Protein AF-A0A5K1CGJ8-F1 (afdb_monomer_lite)

Organism: NCBI:txid210225

Radius of gyration: 14.69 Å; chains: 1; bounding box: 24×32×38 Å

Sequence (54 aa):
MTLKDYEEFTLPMISHRELVHATSNFSNANFLGNGSFGSVYKVILADGTTVAVK

Structure (mmCIF, N/CA/C/O backbone):
data_AF-A0A5K1CGJ8-F1
#
_entry.id   AF-A0A5K1CGJ8-F1
#
loop_
_atom_site.group_PDB
_atom_site.id
_atom_site.type_symbol
_atom_site.label_atom_id
_atom_site.label_alt_id
_ato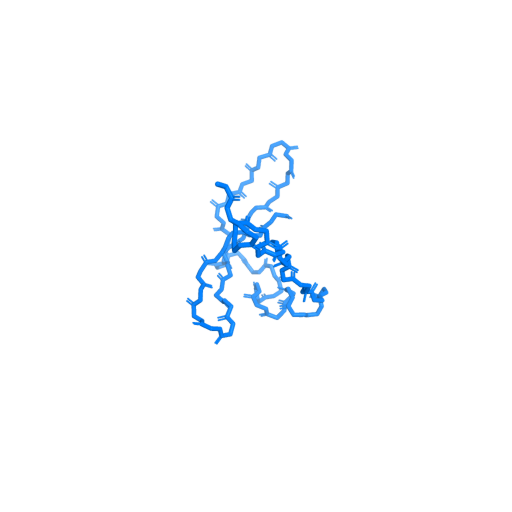m_site.label_comp_id
_atom_site.label_asym_id
_atom_site.label_entity_id
_atom_site.label_seq_id
_atom_site.pdbx_PDB_ins_code
_atom_site.Cartn_x
_atom_site.Cartn_y
_atom_site.Cartn_z
_atom_site.occupancy
_atom_site.B_iso_or_equiv
_atom_site.auth_seq_id
_atom_site.auth_comp_id
_atom_site.auth_asym_id
_atom_site.auth_atom_id
_atom_site.pdbx_PDB_model_num
ATOM 1 N N . MET A 1 1 ? 12.219 20.136 26.594 1.00 50.75 1 MET A N 1
ATOM 2 C CA . MET A 1 1 ? 12.225 18.779 26.020 1.00 50.75 1 MET A CA 1
ATOM 3 C C . MET A 1 1 ? 11.532 17.896 27.037 1.00 50.75 1 MET A C 1
ATOM 5 O O . MET A 1 1 ? 12.126 17.593 28.065 1.00 50.75 1 MET A O 1
ATOM 9 N N . THR A 1 2 ? 10.223 17.709 26.895 1.00 54.50 2 THR A N 1
ATOM 10 C CA . THR A 1 2 ? 9.395 17.053 27.916 1.00 54.50 2 THR A CA 1
ATOM 11 C C . THR A 1 2 ? 9.175 15.596 27.521 1.00 54.50 2 THR A C 1
ATOM 13 O O . THR A 1 2 ? 9.121 15.267 26.344 1.00 54.50 2 THR A O 1
ATOM 16 N N . LEU A 1 3 ? 9.025 14.712 28.511 1.00 63.44 3 LEU A N 1
ATOM 17 C CA . LEU A 1 3 ? 8.830 13.257 28.359 1.00 63.44 3 LEU A CA 1
ATOM 18 C C . LEU A 1 3 ? 7.607 12.842 27.506 1.00 63.44 3 LEU A C 1
ATOM 20 O O . LEU A 1 3 ? 7.387 11.656 27.307 1.00 63.44 3 LEU A O 1
ATOM 24 N N . LYS A 1 4 ? 6.822 13.801 26.999 1.00 60.66 4 LYS A N 1
ATOM 25 C CA . LYS A 1 4 ? 5.713 13.575 26.059 1.00 60.66 4 LYS A CA 1
ATOM 26 C C . LYS A 1 4 ? 6.182 13.405 24.611 1.00 60.66 4 LYS A C 1
ATOM 28 O O . LYS A 1 4 ? 5.444 12.857 23.808 1.00 60.66 4 LYS A O 1
ATOM 33 N N . ASP A 1 5 ? 7.401 13.841 24.293 1.00 59.81 5 ASP A N 1
ATOM 34 C CA . ASP A 1 5 ? 7.986 13.698 22.951 1.00 59.81 5 A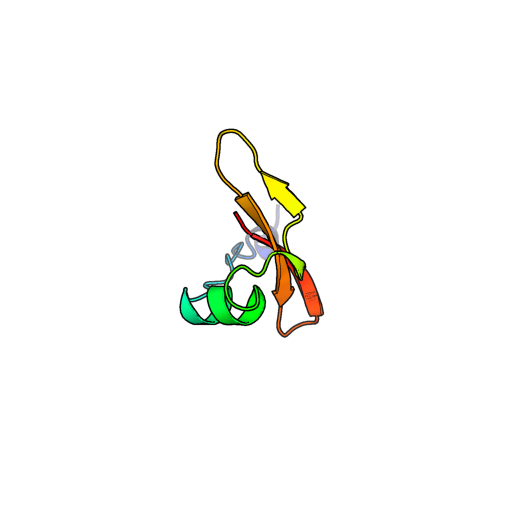SP A CA 1
ATOM 35 C C . ASP A 1 5 ? 8.518 12.267 22.693 1.00 59.81 5 ASP A C 1
ATOM 37 O O . ASP A 1 5 ? 8.971 11.962 21.594 1.00 59.81 5 ASP A O 1
ATOM 41 N N . TYR A 1 6 ? 8.472 11.397 23.712 1.00 58.59 6 TYR A N 1
ATOM 42 C CA . TYR A 1 6 ? 8.853 9.978 23.684 1.00 58.59 6 TYR A CA 1
ATOM 43 C C . TYR A 1 6 ? 7.618 9.062 23.661 1.00 58.59 6 TYR A C 1
ATOM 45 O O . TYR A 1 6 ? 7.675 7.939 24.157 1.00 58.59 6 TYR A O 1
ATOM 53 N N . GLU A 1 7 ? 6.490 9.548 23.129 1.00 61.47 7 GLU A N 1
ATOM 54 C CA . GLU A 1 7 ? 5.414 8.662 22.681 1.00 61.47 7 GLU A CA 1
ATOM 55 C C . GLU A 1 7 ? 6.033 7.674 21.690 1.00 61.47 7 GLU A C 1
ATOM 57 O O . GLU A 1 7 ? 6.459 8.018 20.586 1.00 61.47 7 GLU A O 1
ATOM 62 N N . GLU A 1 8 ? 6.193 6.457 22.188 1.00 60.72 8 GLU A N 1
ATOM 63 C CA . GLU A 1 8 ? 6.781 5.310 21.535 1.00 60.72 8 GLU A CA 1
ATOM 64 C C . GLU A 1 8 ? 6.126 5.171 20.161 1.00 60.72 8 GLU A C 1
ATOM 66 O O . GLU A 1 8 ? 4.917 4.952 20.061 1.00 60.72 8 GLU A O 1
ATOM 71 N N . PHE A 1 9 ? 6.898 5.366 19.087 1.00 67.31 9 PHE A N 1
ATOM 72 C CA . PHE A 1 9 ? 6.391 5.191 17.729 1.00 67.31 9 PHE A CA 1
ATOM 73 C C . PHE A 1 9 ? 6.123 3.698 17.524 1.00 67.31 9 PHE A C 1
ATOM 75 O O . PHE A 1 9 ? 6.968 2.947 17.035 1.00 67.31 9 PHE A O 1
ATOM 82 N N . THR A 1 10 ? 4.965 3.245 17.994 1.00 72.94 10 THR A N 1
ATOM 83 C CA . THR A 1 10 ? 4.539 1.859 17.899 1.00 72.94 10 THR A CA 1
ATOM 84 C C . THR A 1 10 ? 4.177 1.603 16.447 1.00 72.94 10 THR A C 1
ATOM 86 O O . THR A 1 10 ? 3.181 2.097 15.920 1.00 72.94 10 THR A O 1
ATOM 89 N N . LEU A 1 11 ? 5.042 0.863 15.755 1.00 77.44 11 LEU A N 1
ATOM 90 C CA . LEU A 1 11 ? 4.708 0.393 14.422 1.00 77.44 11 LEU A CA 1
ATOM 91 C C . LEU A 1 11 ? 3.547 -0.599 14.550 1.00 77.44 11 LEU A C 1
ATOM 93 O O . LEU A 1 11 ? 3.640 -1.533 15.354 1.00 77.44 11 LEU A O 1
ATOM 97 N N . PRO A 1 12 ? 2.467 -0.432 13.773 1.00 76.38 12 PRO A N 1
ATOM 98 C CA . PRO A 1 12 ? 1.375 -1.386 13.786 1.00 76.38 12 PRO A CA 1
ATOM 99 C C . PRO A 1 12 ? 1.901 -2.751 13.337 1.00 76.38 12 PRO A C 1
ATOM 101 O O . PRO A 1 12 ? 2.392 -2.918 12.219 1.00 76.38 12 PRO A O 1
ATOM 104 N N . MET A 1 13 ? 1.811 -3.738 14.226 1.00 82.94 13 MET A N 1
ATOM 105 C CA . MET A 1 13 ? 2.073 -5.128 13.879 1.00 82.94 13 MET A CA 1
ATOM 106 C C . MET A 1 13 ? 0.884 -5.670 13.091 1.00 82.94 13 MET A C 1
ATOM 108 O O . MET A 1 13 ? -0.203 -5.831 13.637 1.00 82.94 13 MET A O 1
ATOM 112 N N . ILE A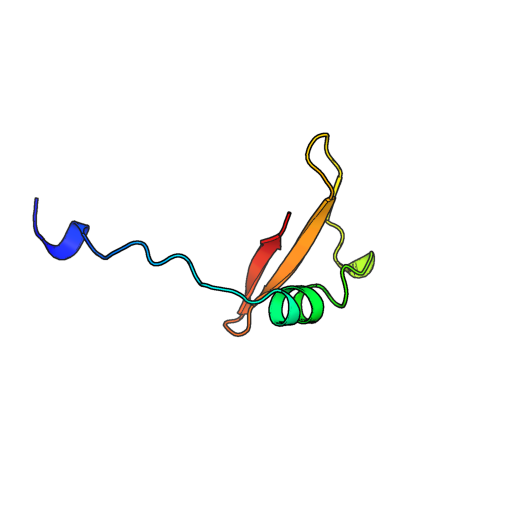 1 14 ? 1.108 -5.973 11.814 1.00 84.81 14 ILE A N 1
ATOM 113 C CA . ILE A 1 14 ? 0.099 -6.536 10.915 1.00 84.81 14 ILE A CA 1
ATOM 114 C C . ILE A 1 14 ? 0.535 -7.949 10.536 1.00 84.81 14 ILE A C 1
ATOM 116 O O . ILE A 1 14 ? 1.679 -8.170 10.131 1.00 84.81 14 ILE A O 1
ATOM 120 N N . SER A 1 15 ? -0.362 -8.926 10.658 1.00 89.75 15 SER A N 1
ATOM 121 C CA . SER A 1 15 ? -0.073 -10.298 10.243 1.00 89.75 15 SER A CA 1
ATOM 122 C C . SER A 1 15 ? -0.117 -10.454 8.718 1.00 89.75 15 SER A C 1
ATOM 124 O O . SER A 1 15 ? -0.846 -9.758 8.012 1.00 89.75 15 SER A O 1
ATOM 126 N N . HIS A 1 16 ? 0.595 -11.451 8.185 1.00 88.06 16 HIS A N 1
ATOM 127 C CA . HIS A 1 16 ? 0.533 -11.769 6.751 1.00 88.06 16 HIS A CA 1
ATOM 128 C C . HIS A 1 16 ? -0.904 -12.048 6.270 1.00 88.06 16 HIS A C 1
ATOM 130 O O . HIS A 1 16 ? -1.273 -11.675 5.161 1.00 88.06 16 HIS A O 1
ATOM 136 N N . ARG A 1 17 ? -1.739 -12.684 7.105 1.00 89.81 17 ARG A N 1
ATOM 137 C CA . ARG A 1 17 ? -3.146 -12.956 6.770 1.00 89.81 17 ARG A CA 1
ATOM 138 C C . ARG A 1 17 ? -3.954 -11.674 6.618 1.00 89.81 17 ARG A C 1
ATOM 140 O O . ARG A 1 17 ? -4.728 -11.570 5.672 1.00 89.81 17 ARG A O 1
ATOM 147 N N . GLU A 1 18 ? -3.759 -10.714 7.514 1.00 88.06 18 GLU A N 1
ATOM 148 C CA . GLU A 1 18 ? -4.399 -9.402 7.406 1.00 88.06 18 GLU A CA 1
ATOM 149 C C . GLU A 1 18 ? -3.935 -8.673 6.152 1.00 88.06 18 GLU A C 1
ATOM 151 O O . GLU A 1 18 ? -4.763 -8.133 5.430 1.00 88.06 18 GLU A O 1
ATOM 156 N N . LEU A 1 19 ? -2.641 -8.736 5.832 1.00 88.19 19 LEU A N 1
ATOM 157 C CA . LEU A 1 19 ? -2.094 -8.125 4.624 1.00 88.19 19 LEU A CA 1
ATOM 158 C C . LEU A 1 19 ? -2.709 -8.721 3.348 1.00 88.19 19 LEU A C 1
ATOM 160 O O . LEU A 1 19 ? -3.146 -7.991 2.460 1.00 88.19 19 LEU A O 1
ATOM 164 N N . VAL A 1 20 ? -2.800 -10.052 3.273 1.00 89.38 20 VAL A N 1
ATOM 165 C CA . VAL A 1 20 ? -3.458 -10.767 2.167 1.00 89.38 20 VAL A CA 1
ATOM 166 C C . VAL A 1 20 ? -4.923 -10.360 2.069 1.00 89.38 20 VAL A C 1
ATOM 168 O O . VAL A 1 20 ? -5.406 -10.058 0.983 1.00 89.38 20 VAL A O 1
ATOM 171 N N . HIS A 1 21 ? -5.641 -10.308 3.187 1.00 89.19 21 HIS A N 1
ATOM 172 C CA . HIS A 1 21 ? -7.050 -9.933 3.181 1.00 89.19 21 HIS A CA 1
ATOM 173 C C . HIS A 1 21 ? -7.245 -8.477 2.728 1.00 89.19 21 HIS A C 1
ATOM 175 O O . HIS A 1 21 ? -8.069 -8.191 1.861 1.00 89.19 21 HIS A O 1
ATOM 181 N N . ALA A 1 22 ? -6.436 -7.561 3.255 1.00 86.62 22 ALA A N 1
ATOM 182 C CA . ALA A 1 22 ? -6.543 -6.131 2.999 1.00 86.62 22 ALA A CA 1
ATOM 183 C C . ALA A 1 22 ? -6.080 -5.741 1.581 1.00 86.62 22 ALA A C 1
ATOM 185 O O . ALA A 1 22 ? -6.589 -4.782 1.006 1.00 86.62 22 ALA A O 1
ATOM 186 N N . THR A 1 23 ? -5.179 -6.522 0.973 1.00 88.19 23 THR A N 1
ATOM 187 C CA . THR A 1 23 ? -4.787 -6.392 -0.446 1.00 88.19 23 THR A CA 1
ATOM 188 C C . THR A 1 23 ? -5.699 -7.161 -1.407 1.00 88.19 23 THR A C 1
ATOM 190 O O . THR A 1 23 ? -5.477 -7.119 -2.619 1.00 88.19 23 THR A O 1
ATOM 193 N N . SER A 1 24 ? -6.727 -7.864 -0.911 1.00 88.81 24 SER A N 1
ATOM 194 C CA . SER A 1 24 ? -7.540 -8.798 -1.709 1.00 88.81 24 SER A CA 1
ATOM 195 C C . SER A 1 24 ? -6.676 -9.823 -2.455 1.00 88.81 24 SER A C 1
ATOM 197 O O . SER A 1 24 ? -6.790 -9.992 -3.667 1.00 88.81 24 SER A O 1
ATOM 199 N N . ASN A 1 25 ? -5.777 -10.475 -1.717 1.00 90.81 25 ASN A N 1
ATOM 200 C CA . ASN A 1 25 ? -4.777 -11.419 -2.205 1.00 90.81 25 ASN A CA 1
ATOM 201 C C . ASN A 1 25 ? -3.855 -10.818 -3.277 1.00 90.81 25 ASN A C 1
ATOM 203 O O . ASN A 1 25 ? -3.637 -11.429 -4.320 1.00 90.81 25 ASN A O 1
ATOM 207 N N . PHE A 1 26 ? -3.345 -9.605 -3.025 1.00 88.88 26 PHE A N 1
ATOM 208 C CA . PHE A 1 26 ? -2.500 -8.856 -3.966 1.00 88.88 26 PHE A CA 1
ATOM 209 C C . PHE A 1 26 ? -3.133 -8.719 -5.361 1.00 88.88 26 PHE A C 1
ATOM 211 O O . PHE A 1 26 ? -2.472 -8.852 -6.389 1.00 88.88 26 PHE A O 1
ATOM 218 N N . SER A 1 27 ? -4.446 -8.475 -5.402 1.00 90.38 27 SER A N 1
ATOM 219 C CA . SER A 1 27 ? -5.183 -8.305 -6.654 1.00 90.38 27 SER A CA 1
ATOM 220 C C . SER A 1 27 ? -4.643 -7.125 -7.464 1.00 90.38 27 SER A C 1
ATOM 222 O O . SER A 1 27 ? -4.364 -6.055 -6.916 1.00 90.38 27 SER A O 1
ATOM 224 N N . ASN A 1 28 ? -4.607 -7.271 -8.792 1.00 91.50 28 ASN A N 1
ATOM 225 C CA . ASN A 1 28 ? -4.268 -6.180 -9.712 1.00 91.50 28 ASN A CA 1
ATOM 226 C C . ASN A 1 28 ? -5.186 -4.957 -9.567 1.00 91.50 28 ASN A C 1
ATOM 228 O O . ASN A 1 28 ? -4.779 -3.855 -9.920 1.00 91.50 28 ASN A O 1
ATOM 232 N N . ALA A 1 29 ? -6.395 -5.118 -9.021 1.00 91.81 29 ALA A N 1
ATOM 233 C CA . ALA A 1 29 ? -7.279 -3.992 -8.711 1.00 91.81 29 ALA A CA 1
ATOM 234 C C . ALA A 1 29 ? -6.668 -3.017 -7.685 1.00 91.81 29 ALA A C 1
ATOM 236 O O . ALA A 1 29 ? -7.012 -1.838 -7.672 1.00 91.81 29 ALA A O 1
ATOM 237 N N . ASN A 1 30 ? -5.751 -3.509 -6.848 1.00 90.50 30 ASN A N 1
ATOM 238 C CA . ASN A 1 30 ? -5.052 -2.741 -5.824 1.00 90.50 30 ASN A CA 1
ATOM 239 C C . ASN A 1 30 ? -3.604 -2.417 -6.215 1.00 90.50 30 ASN A C 1
ATOM 241 O O . ASN A 1 30 ? -2.886 -1.827 -5.416 1.00 90.50 30 ASN A O 1
ATOM 245 N N . PHE A 1 31 ? -3.142 -2.793 -7.406 1.00 93.38 31 PHE A N 1
ATOM 246 C CA . PHE A 1 31 ? -1.767 -2.546 -7.827 1.00 93.38 31 PHE A CA 1
ATOM 247 C C . PHE A 1 31 ? -1.527 -1.055 -8.095 1.00 93.38 31 PHE A C 1
ATOM 249 O O . PHE A 1 31 ? -2.278 -0.412 -8.827 1.00 93.38 31 PHE A O 1
ATOM 256 N N . LEU A 1 32 ? -0.462 -0.509 -7.508 1.00 94.12 32 LEU A N 1
ATOM 257 C CA . LEU A 1 32 ? -0.060 0.890 -7.681 1.00 94.12 32 LEU A CA 1
ATOM 258 C C . LEU A 1 32 ? 1.154 1.044 -8.598 1.00 94.12 32 LEU A C 1
ATOM 260 O O . LEU A 1 32 ? 1.293 2.065 -9.267 1.00 94.12 32 LEU A O 1
ATOM 264 N N . GLY A 1 33 ? 2.041 0.052 -8.633 1.00 93.88 33 GLY A N 1
ATOM 265 C CA . GLY A 1 33 ? 3.242 0.110 -9.454 1.00 93.88 33 GLY A CA 1
ATOM 266 C C . GLY A 1 33 ? 4.263 -0.949 -9.075 1.00 93.88 33 GLY A C 1
ATOM 267 O O . GLY A 1 33 ? 4.167 -1.595 -8.035 1.00 93.88 33 GLY A O 1
ATOM 268 N N . ASN A 1 34 ? 5.262 -1.124 -9.931 1.00 95.69 34 ASN A N 1
ATOM 269 C CA . ASN A 1 34 ? 6.366 -2.049 -9.713 1.00 95.69 34 ASN A CA 1
ATOM 270 C C . ASN A 1 34 ? 7.683 -1.314 -9.960 1.00 95.69 34 ASN A C 1
ATOM 272 O O . ASN A 1 34 ? 7.812 -0.590 -10.946 1.00 95.69 34 ASN A O 1
ATOM 276 N N . GLY A 1 35 ? 8.646 -1.500 -9.062 1.00 91.06 35 GLY A N 1
ATOM 277 C CA . GLY A 1 35 ? 9.989 -0.936 -9.176 1.00 91.06 35 GLY A CA 1
ATOM 278 C C . GLY A 1 35 ? 11.062 -2.008 -9.029 1.00 91.06 35 GLY A C 1
ATOM 279 O O . GLY A 1 35 ? 10.770 -3.194 -8.904 1.00 91.06 35 GLY A O 1
ATOM 280 N N . SER A 1 36 ? 12.327 -1.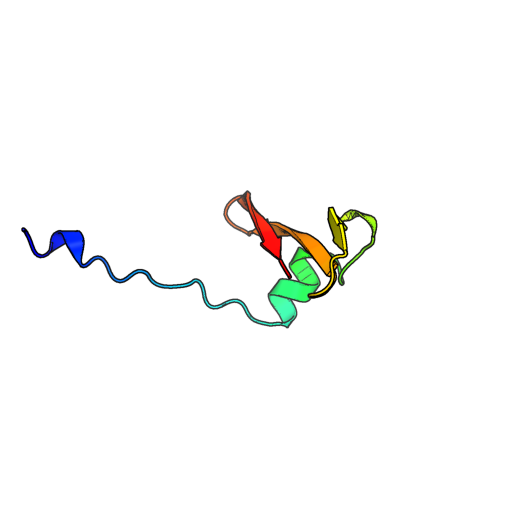592 -8.963 1.00 94.25 36 SER A N 1
ATOM 281 C CA . SER A 1 36 ? 13.460 -2.509 -8.751 1.00 94.25 36 SER A CA 1
ATOM 282 C C . SER A 1 36 ? 13.393 -3.293 -7.433 1.00 94.25 36 SER A C 1
ATOM 284 O O . SER A 1 36 ? 14.085 -4.292 -7.280 1.00 94.25 36 SER A O 1
ATOM 286 N N . PHE A 1 37 ? 12.565 -2.846 -6.485 1.00 86.44 37 PHE A N 1
ATOM 287 C CA . PHE A 1 37 ? 12.423 -3.423 -5.147 1.00 86.44 37 PHE A CA 1
ATOM 288 C C . PHE A 1 37 ? 11.081 -4.137 -4.928 1.00 86.44 37 PHE A C 1
ATOM 290 O O . PHE A 1 37 ? 10.713 -4.364 -3.778 1.00 86.44 37 PHE A O 1
ATOM 297 N N . GLY A 1 38 ? 10.343 -4.441 -6.000 1.00 91.31 38 GLY A N 1
ATOM 298 C CA . GLY A 1 38 ? 9.078 -5.172 -5.939 1.00 91.31 38 GLY A CA 1
ATOM 299 C C . GLY A 1 38 ? 7.840 -4.338 -6.267 1.00 91.31 38 GLY A C 1
ATOM 300 O O . GLY A 1 38 ? 7.922 -3.178 -6.688 1.00 91.31 38 GLY A O 1
ATOM 301 N N . SER A 1 39 ? 6.686 -4.982 -6.096 1.00 93.94 39 SER A N 1
ATOM 302 C CA . SER A 1 39 ? 5.363 -4.447 -6.417 1.00 93.94 39 SER A CA 1
ATOM 303 C C . SER A 1 39 ? 4.733 -3.765 -5.210 1.00 93.94 39 SER A C 1
ATOM 305 O O . SER A 1 39 ? 4.847 -4.247 -4.091 1.00 93.94 39 SER A O 1
ATOM 307 N N . VAL A 1 40 ? 4.050 -2.652 -5.455 1.00 94.44 40 VAL A N 1
ATOM 308 C CA . VAL A 1 40 ? 3.370 -1.853 -4.439 1.00 94.44 40 VAL A CA 1
ATOM 309 C C . VAL A 1 40 ? 1.865 -1.969 -4.636 1.00 94.44 40 VAL A C 1
ATOM 311 O O . VAL A 1 40 ? 1.367 -1.807 -5.753 1.00 94.44 40 VAL A O 1
ATOM 314 N N . TYR A 1 41 ? 1.140 -2.202 -3.546 1.00 95.00 41 TYR A N 1
ATOM 315 C CA . TYR A 1 41 ? -0.310 -2.356 -3.531 1.00 95.00 41 TYR A CA 1
ATOM 316 C C . TYR A 1 41 ? -0.964 -1.364 -2.574 1.00 95.00 41 TYR A C 1
ATOM 318 O O . TYR A 1 41 ? -0.438 -1.057 -1.506 1.00 95.00 41 TYR A O 1
ATOM 326 N N . LYS A 1 42 ? -2.141 -0.877 -2.951 1.00 93.19 42 LYS A N 1
ATOM 327 C CA . LYS A 1 42 ? -3.024 -0.072 -2.117 1.00 93.19 42 LYS A CA 1
ATOM 328 C C . LYS A 1 42 ? -3.757 -0.968 -1.127 1.00 93.19 42 LYS A C 1
ATOM 330 O O . LYS A 1 42 ? -4.306 -1.999 -1.506 1.00 93.19 42 LYS A O 1
ATOM 335 N N . VAL A 1 43 ? -3.832 -0.524 0.120 1.00 90.88 43 VAL A N 1
ATOM 336 C CA . VAL A 1 43 ? -4.617 -1.154 1.180 1.00 90.88 43 VAL A CA 1
ATOM 337 C C . VAL A 1 43 ? -5.420 -0.093 1.919 1.00 90.88 43 VAL A C 1
ATOM 339 O O . VAL A 1 43 ? -4.945 1.024 2.110 1.00 90.88 43 VAL A O 1
ATOM 342 N N . ILE A 1 44 ? -6.632 -0.448 2.341 1.00 89.88 44 ILE A N 1
ATOM 343 C CA . ILE A 1 44 ? -7.426 0.329 3.296 1.00 89.88 44 ILE A CA 1
ATOM 344 C C . ILE A 1 44 ? -7.473 -0.487 4.590 1.00 89.88 44 ILE A C 1
ATOM 346 O O . ILE A 1 44 ? -7.955 -1.620 4.588 1.00 89.88 44 ILE A O 1
ATOM 350 N N . LEU A 1 45 ? -6.908 0.061 5.663 1.00 84.88 45 LEU A N 1
ATOM 351 C CA . LEU A 1 45 ? -6.894 -0.548 6.991 1.00 84.88 45 LEU A CA 1
ATOM 352 C C . LEU A 1 45 ? -8.285 -0.474 7.642 1.00 84.88 45 LEU A C 1
ATOM 354 O O . LEU A 1 45 ? -9.173 0.242 7.178 1.00 84.88 45 LEU A O 1
ATOM 358 N N . ALA A 1 46 ? -8.484 -1.225 8.728 1.00 83.12 46 ALA A N 1
ATOM 359 C CA . ALA A 1 46 ? -9.776 -1.307 9.416 1.00 83.12 46 ALA A CA 1
ATOM 360 C C . ALA A 1 46 ? -10.263 0.042 9.983 1.00 83.12 46 ALA A C 1
ATOM 362 O O . ALA A 1 46 ? -11.464 0.251 10.130 1.00 83.12 46 ALA A O 1
ATOM 363 N N . ASP A 1 47 ? -9.341 0.960 10.269 1.00 85.69 47 ASP A N 1
ATOM 364 C CA . ASP A 1 47 ? -9.607 2.332 10.712 1.00 85.69 47 ASP A CA 1
ATOM 365 C C . ASP A 1 47 ? -9.926 3.301 9.550 1.00 85.69 47 ASP A C 1
ATOM 367 O O . ASP A 1 47 ? -10.174 4.483 9.776 1.00 85.69 47 ASP A O 1
ATOM 371 N N . GLY A 1 48 ? -9.930 2.815 8.303 1.00 87.94 48 GLY A N 1
ATOM 372 C CA . GLY A 1 48 ? -10.134 3.610 7.092 1.00 87.94 48 GLY A CA 1
ATOM 373 C C . GLY A 1 48 ? -8.858 4.245 6.530 1.00 87.94 48 GLY A C 1
ATOM 374 O O . GLY A 1 48 ? -8.905 4.868 5.465 1.00 87.94 48 GLY A O 1
ATOM 375 N N . THR A 1 49 ? -7.708 4.071 7.187 1.00 89.19 49 THR A N 1
ATOM 376 C CA . THR A 1 49 ? -6.430 4.615 6.723 1.00 89.19 49 THR A CA 1
ATOM 377 C C . THR A 1 49 ? -6.008 3.932 5.425 1.00 89.19 49 THR A C 1
ATOM 379 O O . THR A 1 49 ? -5.912 2.708 5.341 1.00 89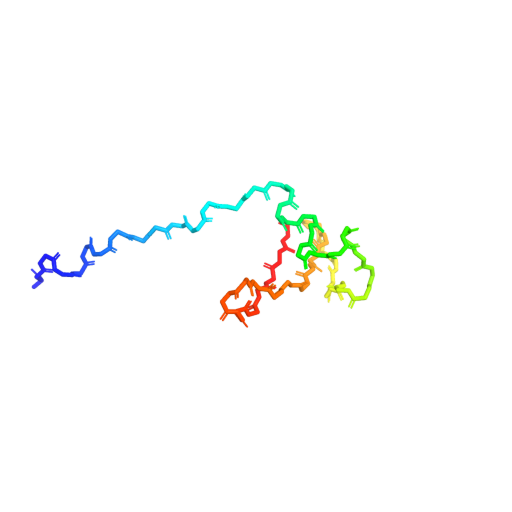.19 49 THR A O 1
ATOM 382 N N . THR A 1 50 ? -5.727 4.723 4.387 1.00 90.88 50 THR A N 1
ATOM 383 C CA . THR A 1 50 ? -5.178 4.205 3.128 1.00 90.88 50 THR A CA 1
ATOM 384 C C . THR A 1 50 ? -3.657 4.166 3.200 1.00 90.88 50 THR A C 1
ATOM 386 O O . THR A 1 50 ? -3.022 5.193 3.430 1.00 90.88 50 THR A O 1
ATOM 389 N N . VAL A 1 51 ? -3.072 2.996 2.952 1.00 90.81 51 VAL A N 1
ATOM 390 C CA . VAL A 1 51 ? -1.623 2.769 2.972 1.00 90.81 51 VAL A CA 1
ATOM 391 C C . VAL A 1 51 ? -1.146 2.098 1.684 1.00 90.81 51 VAL A C 1
ATOM 393 O O . VAL A 1 51 ? -1.923 1.475 0.957 1.00 90.81 51 VAL A O 1
ATOM 396 N N . ALA A 1 52 ? 0.150 2.231 1.406 1.00 92.81 52 ALA A N 1
ATOM 397 C CA . ALA A 1 52 ? 0.835 1.511 0.342 1.00 92.81 52 ALA A CA 1
ATOM 398 C C . ALA A 1 52 ? 1.717 0.418 0.956 1.00 92.81 52 ALA A C 1
ATOM 400 O O . ALA A 1 52 ? 2.540 0.695 1.827 1.00 92.81 52 ALA A O 1
ATOM 401 N N . VAL A 1 53 ? 1.536 -0.816 0.501 1.00 89.94 53 VAL A N 1
ATOM 402 C CA . VAL A 1 53 ? 2.250 -2.007 0.969 1.00 89.94 53 VAL A CA 1
ATOM 403 C C . VAL A 1 53 ? 3.213 -2.454 -0.121 1.00 89.94 53 VAL A C 1
ATOM 405 O O . VAL A 1 53 ? 2.813 -2.531 -1.281 1.00 89.94 53 VAL A O 1
ATOM 408 N N . LYS A 1 54 ? 4.461 -2.746 0.250 1.00 89.38 54 LYS A N 1
ATOM 409 C CA . LYS A 1 54 ? 5.498 -3.296 -0.627 1.00 89.38 54 LYS A CA 1
ATOM 410 C C . LYS A 1 54 ? 6.077 -4.558 -0.006 1.00 89.38 54 LYS A C 1
ATOM 412 O O . LYS A 1 54 ? 6.285 -4.526 1.227 1.00 89.38 54 LYS A O 1
#

pLDDT: mean 84.14, st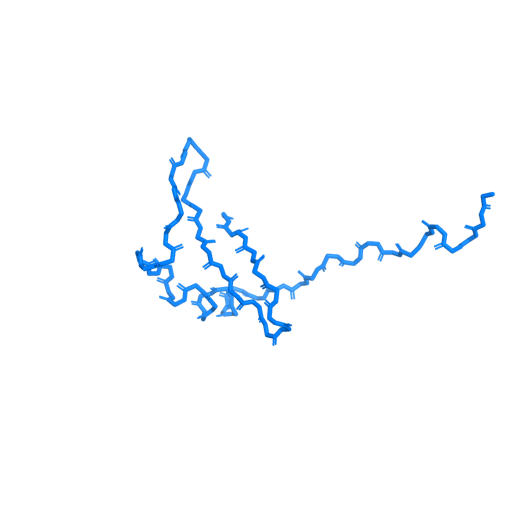d 11.89, range [50.75, 95.69]

Foldseek 3Di:
DDPVVPPPPDDDDDDPVNVCVQCVNVDPVQWDDADPVGTWGWGQDPVRDIDIDD

Secondary structure (DSSP, 8-state):
--GGGG---------HHHHHHHTTTT-GGGEEEEETTEEEEEEE-TTS-EEEE-

InterPro domains:
  IPR000719 Protein kinase domain [PS50011] (26-54)
  IPR011009 Protein kinase-like domain superfamily [SSF56112] (9-54)
  IPR017441 Protein kinase, ATP binding site [PS00107] (32-54)
  IPR051824 LRR Receptor-Like Ser/Thr Protein Kinase [PTHR48006] (15-54)